Protein AF-A0AAJ1UI44-F1 (afdb_monomer_lite)

Secondary structure (DSSP, 8-state):
-HHHHSSEE--SSSPPPEE--S-------HHHHHHHHH-GGGHHHHTT------PPP--HHHHHHHHHHHHHTSTTTTS---TTHHHHHHHHHHHHHSSPPTTS---

Foldseek 3Di:
DCCQPVQFDDDPPDDDTHRHDDDDDDDDFPVVVVVQCPDPVCVVVVVRDDDDDDADDLDLVVQLVVVLVDCCPDPNVVPDDDPCPSSVVSVVVNVVVPDDDPRDDND

Structure (mmCIF, N/CA/C/O backbone):
data_AF-A0AAJ1UI44-F1
#
_entry.id   AF-A0AAJ1UI44-F1
#
loop_
_atom_site.group_PDB
_atom_site.id
_atom_site.type_symbol
_atom_site.label_atom_id
_atom_site.label_alt_id
_atom_site.label_comp_id
_atom_site.label_asym_id
_atom_site.label_entity_id
_atom_site.label_seq_id
_atom_site.pdbx_PDB_ins_code
_atom_site.Cartn_x
_atom_site.Cartn_y
_atom_site.Cartn_z
_atom_site.occupancy
_atom_site.B_iso_or_equiv
_atom_site.auth_seq_id
_atom_site.auth_comp_id
_atom_site.auth_asym_id
_atom_site.auth_atom_id
_atom_site.pdbx_PDB_model_num
ATOM 1 N N . LEU A 1 1 ? 17.599 -1.723 -17.803 1.00 55.34 1 LEU A N 1
ATOM 2 C CA . LEU A 1 1 ? 17.380 -1.989 -19.243 1.00 55.34 1 LEU A CA 1
ATOM 3 C C . LEU A 1 1 ? 17.598 -3.457 -19.559 1.00 55.34 1 LEU A C 1
ATOM 5 O O . LEU A 1 1 ? 16.705 -4.073 -20.098 1.00 55.34 1 LEU A O 1
ATOM 9 N N . THR A 1 2 ? 18.709 -4.055 -19.143 1.00 57.06 2 THR A N 1
ATOM 10 C CA . THR A 1 2 ? 19.061 -5.460 -19.406 1.00 57.06 2 THR A CA 1
ATOM 11 C C . THR A 1 2 ? 17.931 -6.469 -19.146 1.00 57.06 2 THR A C 1
ATOM 13 O O . THR A 1 2 ? 17.564 -7.213 -20.049 1.00 57.06 2 THR A O 1
ATOM 16 N N . ALA A 1 3 ? 17.288 -6.435 -17.973 1.00 61.09 3 ALA A N 1
ATOM 17 C CA . ALA A 1 3 ? 16.202 -7.374 -17.669 1.00 61.09 3 ALA A CA 1
ATOM 18 C C . ALA A 1 3 ? 14.910 -7.097 -18.468 1.00 61.09 3 ALA A C 1
ATOM 20 O O . ALA A 1 3 ? 14.254 -8.026 -18.917 1.00 61.09 3 ALA A O 1
ATOM 21 N N . THR A 1 4 ? 14.550 -5.827 -18.681 1.00 59.44 4 THR A N 1
ATOM 22 C CA . THR A 1 4 ? 13.291 -5.427 -19.342 1.00 59.44 4 THR A CA 1
ATOM 23 C C . THR A 1 4 ? 13.384 -5.307 -20.865 1.00 59.44 4 THR A C 1
ATOM 25 O O . THR A 1 4 ? 12.357 -5.251 -21.533 1.00 59.44 4 THR A O 1
ATOM 28 N N . GLN A 1 5 ? 14.596 -5.225 -21.415 1.00 60.88 5 GLN A N 1
ATOM 29 C CA . GLN A 1 5 ? 14.862 -4.964 -22.831 1.00 60.88 5 GLN A CA 1
ATOM 30 C C . GLN A 1 5 ? 15.626 -6.110 -23.496 1.00 60.88 5 GLN A C 1
ATOM 32 O O . GLN A 1 5 ? 15.264 -6.513 -24.594 1.00 60.88 5 GLN A O 1
ATOM 37 N N . GLU A 1 6 ? 16.669 -6.633 -22.850 1.00 65.00 6 GLU A N 1
ATOM 38 C CA . GLU A 1 6 ? 17.496 -7.719 -23.401 1.00 65.00 6 GLU A CA 1
ATOM 39 C C . GLU A 1 6 ? 17.032 -9.099 -22.918 1.00 65.00 6 GLU A C 1
ATOM 41 O O . GLU A 1 6 ? 17.591 -10.108 -23.338 1.00 65.00 6 GLU A O 1
ATOM 46 N N . GLY A 1 7 ? 16.040 -9.150 -22.018 1.00 66.06 7 GLY A N 1
ATOM 47 C CA . GLY A 1 7 ? 15.593 -10.388 -21.383 1.00 66.06 7 GLY A CA 1
ATOM 48 C C . GLY A 1 7 ? 16.712 -11.063 -20.598 1.00 66.06 7 GLY A C 1
ATOM 49 O O . GLY A 1 7 ? 16.720 -12.281 -20.485 1.00 66.06 7 GLY A O 1
ATOM 50 N N . ASN A 1 8 ? 17.684 -10.291 -20.101 1.00 73.56 8 ASN A N 1
ATOM 51 C CA . ASN A 1 8 ? 18.854 -10.815 -19.412 1.00 73.56 8 ASN A CA 1
ATOM 52 C C . ASN A 1 8 ? 19.178 -9.991 -18.164 1.00 73.56 8 ASN A C 1
ATOM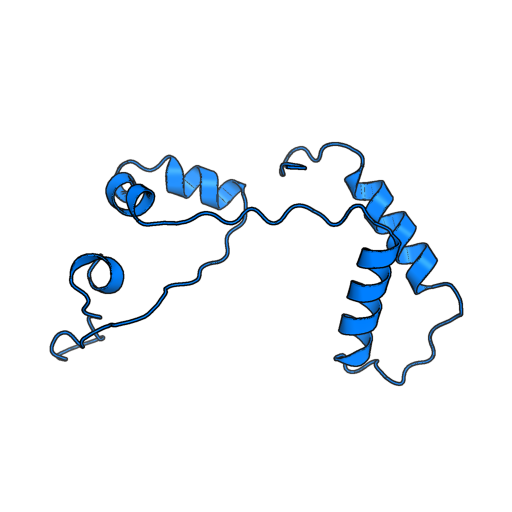 54 O O . ASN A 1 8 ? 19.302 -8.772 -18.214 1.00 73.56 8 ASN A O 1
ATOM 58 N N . PHE A 1 9 ? 19.379 -10.641 -17.030 1.00 75.38 9 PHE A N 1
ATOM 59 C CA . PHE A 1 9 ? 19.895 -10.034 -15.813 1.00 75.38 9 PHE A CA 1
ATOM 60 C C . PHE A 1 9 ? 21.428 -10.125 -15.789 1.00 75.38 9 PHE A C 1
ATOM 62 O O . PHE A 1 9 ? 22.005 -11.197 -15.967 1.00 75.38 9 PHE A O 1
ATOM 69 N N . LYS A 1 10 ? 22.108 -8.994 -15.564 1.00 72.12 10 LYS A N 1
ATOM 70 C CA . LYS A 1 10 ? 23.561 -8.979 -15.339 1.00 72.12 10 LYS A CA 1
ATOM 71 C C . LYS A 1 10 ? 23.817 -9.178 -13.848 1.00 72.12 10 LYS A C 1
ATOM 73 O O . LYS A 1 10 ? 23.443 -8.321 -13.053 1.00 72.12 10 LYS A O 1
ATOM 78 N N . GLY A 1 11 ? 24.427 -10.307 -13.492 1.00 69.88 11 GLY A N 1
ATOM 79 C CA . GLY A 1 11 ? 24.896 -10.555 -12.130 1.00 69.88 11 GLY A CA 1
ATOM 80 C C . GLY A 1 11 ? 26.053 -9.629 -11.741 1.00 69.88 11 GLY A C 1
ATOM 81 O O . GLY A 1 11 ? 26.653 -8.963 -12.587 1.00 69.88 11 GLY A O 1
ATOM 82 N N . THR A 1 12 ? 26.374 -9.591 -10.451 1.00 64.88 12 THR A N 1
ATOM 83 C CA . THR A 1 12 ? 27.582 -8.929 -9.941 1.00 64.88 12 THR A CA 1
ATOM 84 C C . THR A 1 12 ? 28.809 -9.804 -10.193 1.00 64.88 12 THR A C 1
ATOM 86 O O . THR A 1 12 ? 28.777 -10.983 -9.864 1.00 64.88 12 THR A O 1
ATOM 89 N N . GLU A 1 13 ? 29.858 -9.203 -10.766 1.00 58.28 13 GLU A N 1
ATOM 90 C CA . GLU A 1 13 ? 31.194 -9.763 -11.051 1.00 58.28 13 GLU A CA 1
ATOM 91 C C . GLU A 1 13 ? 31.249 -11.099 -11.828 1.00 58.28 13 GLU A C 1
ATOM 93 O O . GLU A 1 13 ? 30.983 -12.177 -11.313 1.00 58.28 13 GLU A O 1
ATOM 98 N N . GLY A 1 14 ? 31.685 -11.035 -13.093 1.00 66.31 14 GLY A N 1
ATOM 99 C CA . GLY A 1 14 ? 32.181 -12.191 -13.860 1.00 66.31 14 GLY A CA 1
ATOM 100 C C . GLY A 1 14 ? 31.139 -13.165 -14.424 1.00 66.31 14 GLY A C 1
ATOM 101 O O . GLY A 1 14 ? 31.478 -13.967 -15.293 1.00 66.31 14 GLY A O 1
ATOM 102 N N . PHE A 1 15 ? 29.877 -13.092 -13.999 1.00 70.38 15 PHE A N 1
ATOM 103 C CA . PHE A 1 15 ? 28.817 -13.944 -14.540 1.00 70.38 15 PHE A CA 1
ATOM 104 C C . PHE A 1 15 ? 28.344 -13.482 -15.925 1.00 70.38 15 PHE A C 1
ATOM 106 O O . PHE A 1 15 ? 28.100 -12.295 -16.161 1.00 70.38 15 PHE A O 1
ATOM 113 N N . SER A 1 16 ? 28.172 -14.439 -16.845 1.00 72.06 16 SER A N 1
ATOM 114 C CA . SER A 1 16 ? 27.479 -14.203 -18.114 1.00 72.06 16 SER A CA 1
ATOM 115 C C . SER A 1 16 ? 26.043 -13.743 -17.861 1.00 72.06 16 SER A C 1
ATOM 117 O O . SER A 1 16 ? 25.452 -14.052 -16.827 1.00 72.06 16 SER A O 1
ATOM 119 N N . ALA A 1 17 ? 25.483 -12.987 -18.806 1.00 77.06 17 ALA A N 1
ATOM 120 C CA . ALA A 1 17 ? 24.122 -12.484 -18.691 1.00 77.06 17 ALA A CA 1
ATOM 121 C C . ALA A 1 17 ? 23.140 -13.660 -18.510 1.00 77.06 17 ALA A C 1
ATOM 123 O O . ALA A 1 17 ? 23.141 -14.602 -19.302 1.00 77.06 17 ALA A O 1
ATOM 124 N N . ILE A 1 18 ? 22.356 -13.624 -17.434 1.00 81.44 18 ILE A N 1
ATOM 125 C CA . ILE A 1 18 ? 21.431 -14.696 -17.056 1.00 81.44 18 ILE A CA 1
ATOM 126 C C . ILE A 1 18 ? 20.089 -14.410 -17.728 1.00 81.44 18 ILE A C 1
ATOM 128 O O . ILE A 1 18 ? 19.576 -13.309 -17.533 1.00 81.44 18 ILE A O 1
ATOM 132 N N . PRO A 1 19 ? 19.479 -15.353 -18.462 1.00 81.62 19 PRO A N 1
ATOM 133 C CA . PRO A 1 19 ? 18.170 -15.130 -19.061 1.00 81.62 19 PRO A CA 1
ATOM 134 C C . PRO A 1 19 ? 17.122 -14.818 -17.986 1.00 81.62 19 PRO A C 1
ATOM 136 O O . PRO A 1 19 ? 16.960 -15.548 -17.008 1.00 81.62 19 PRO A O 1
ATOM 139 N N . PHE A 1 20 ? 16.410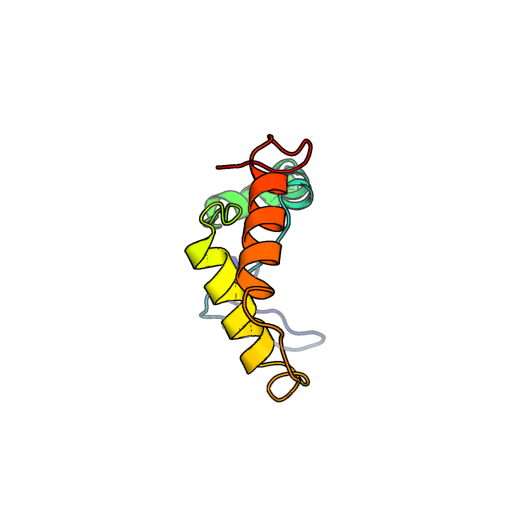 -13.713 -18.174 1.00 82.38 20 PHE A N 1
ATOM 140 C CA . PHE A 1 20 ? 15.324 -13.233 -17.334 1.00 82.38 20 PHE A CA 1
ATOM 141 C C . PHE A 1 20 ? 14.013 -13.320 -18.111 1.00 82.38 20 PHE A C 1
ATOM 143 O O . PHE A 1 20 ? 13.818 -12.626 -19.107 1.00 82.38 20 PHE A O 1
ATOM 150 N N . ASN A 1 21 ? 13.097 -14.146 -17.614 1.00 82.81 21 ASN A N 1
ATOM 151 C CA . ASN A 1 21 ? 11.731 -14.216 -18.108 1.00 82.81 21 ASN A CA 1
ATOM 152 C C . ASN A 1 21 ? 10.778 -14.075 -16.919 1.00 82.81 21 ASN A C 1
ATOM 154 O O . ASN A 1 21 ? 10.540 -15.034 -16.186 1.00 82.81 21 ASN A O 1
ATOM 158 N N . GLY A 1 22 ? 10.287 -12.860 -16.686 1.00 83.62 22 GLY A N 1
ATOM 159 C CA . GLY A 1 22 ? 9.458 -12.553 -15.527 1.00 83.62 22 GLY A CA 1
ATOM 160 C C . GLY A 1 22 ? 8.854 -11.155 -15.581 1.00 83.62 22 GLY A C 1
ATOM 161 O O . GLY A 1 22 ? 9.145 -10.360 -16.473 1.00 83.62 22 GLY A O 1
ATOM 162 N N . CYS A 1 23 ? 8.002 -10.858 -14.604 1.00 84.69 23 CYS A N 1
ATOM 163 C CA . CYS A 1 23 ? 7.451 -9.525 -14.394 1.00 84.69 23 CYS A CA 1
ATOM 164 C C . CYS A 1 23 ? 8.260 -8.807 -13.309 1.00 84.69 23 CYS A C 1
ATOM 166 O O . CYS A 1 23 ? 8.615 -9.411 -12.296 1.00 84.69 23 CYS A O 1
ATOM 168 N N . ILE A 1 24 ? 8.537 -7.519 -13.515 1.00 85.88 24 ILE A N 1
ATOM 169 C CA . ILE A 1 24 ? 9.108 -6.655 -12.481 1.00 85.88 24 ILE A CA 1
ATOM 170 C C . ILE A 1 24 ? 7.959 -5.863 -11.864 1.00 85.88 24 ILE A C 1
ATOM 172 O O . ILE A 1 24 ? 7.342 -5.043 -12.540 1.00 85.88 24 ILE A O 1
A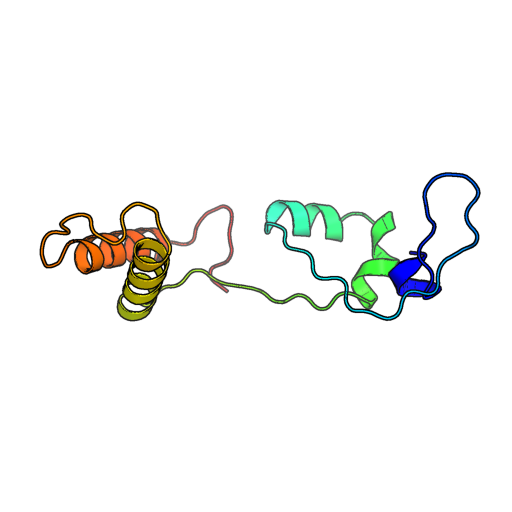TOM 176 N N . LEU A 1 25 ? 7.692 -6.109 -10.583 1.00 90.56 25 LEU A N 1
ATOM 177 C CA . LEU A 1 25 ? 6.745 -5.334 -9.791 1.00 90.56 25 LEU A CA 1
ATOM 178 C C . LEU A 1 25 ? 7.523 -4.331 -8.934 1.00 90.56 25 LEU A C 1
ATOM 180 O O . LEU A 1 25 ? 8.448 -4.715 -8.220 1.00 90.56 25 LEU A O 1
ATOM 184 N N . ALA A 1 26 ? 7.133 -3.063 -8.989 1.00 89.06 26 ALA A N 1
ATOM 185 C CA . ALA A 1 26 ? 7.686 -2.012 -8.147 1.00 89.06 26 ALA A CA 1
ATOM 186 C C . ALA A 1 26 ? 6.552 -1.222 -7.490 1.00 89.06 26 ALA A C 1
ATOM 188 O O . ALA A 1 26 ? 5.474 -1.074 -8.062 1.00 89.06 26 ALA A O 1
ATOM 189 N N . HIS A 1 27 ? 6.816 -0.713 -6.291 1.00 91.31 27 HIS A N 1
ATOM 190 C CA . HIS A 1 27 ? 5.934 0.196 -5.571 1.00 91.31 27 HIS A CA 1
ATOM 191 C C . HIS A 1 27 ? 6.675 1.515 -5.352 1.00 91.31 27 HIS A C 1
ATOM 193 O O . HIS A 1 27 ? 7.846 1.505 -4.975 1.00 91.31 27 HIS A O 1
ATOM 199 N N . SER A 1 28 ? 5.999 2.636 -5.574 1.00 89.06 28 SER A N 1
ATOM 200 C CA . SER A 1 28 ? 6.530 3.979 -5.346 1.00 89.06 28 SER A CA 1
ATOM 201 C C . SER A 1 28 ? 5.390 4.899 -4.921 1.00 89.06 28 SER A C 1
ATOM 203 O O . SER A 1 28 ? 4.221 4.597 -5.167 1.00 89.06 28 SER A O 1
ATOM 205 N N . ASN A 1 29 ? 5.725 5.992 -4.243 1.00 87.69 29 ASN A N 1
ATOM 206 C CA . ASN A 1 29 ? 4.759 7.043 -3.949 1.00 87.69 29 ASN A CA 1
ATOM 207 C C . ASN A 1 29 ? 4.583 7.975 -5.163 1.00 87.69 29 ASN A C 1
ATOM 209 O O . ASN A 1 29 ? 5.351 7.939 -6.125 1.00 87.69 29 ASN A O 1
ATOM 213 N N . GLU A 1 30 ? 3.557 8.824 -5.118 1.00 83.81 30 GLU A N 1
ATOM 214 C CA . GLU A 1 30 ? 3.241 9.708 -6.242 1.00 83.81 30 GLU A CA 1
ATOM 215 C C . GLU A 1 30 ? 4.360 10.730 -6.511 1.00 83.81 30 GLU A C 1
ATOM 217 O O . GLU A 1 30 ? 4.700 10.982 -7.662 1.00 83.81 30 GLU A O 1
ATOM 222 N N . SER A 1 31 ? 4.990 11.297 -5.478 1.00 84.12 31 SER A N 1
ATOM 223 C CA . SER A 1 31 ? 6.032 12.320 -5.650 1.00 84.12 31 SER A CA 1
ATOM 224 C C . SER A 1 31 ? 7.314 11.769 -6.288 1.00 84.12 31 SER A C 1
ATOM 226 O O . SER A 1 31 ? 7.895 12.397 -7.183 1.00 84.12 31 SER A O 1
ATOM 228 N N . GLU A 1 32 ? 7.747 10.580 -5.879 1.00 86.56 32 GLU A N 1
ATOM 229 C CA . GLU A 1 32 ? 8.850 9.845 -6.498 1.00 86.56 32 GLU A CA 1
ATOM 230 C C . GLU A 1 32 ? 8.501 9.432 -7.921 1.00 86.56 32 GLU A C 1
ATOM 232 O O . GLU A 1 32 ? 9.330 9.607 -8.813 1.00 86.56 32 GLU A O 1
ATOM 237 N N . TRP A 1 33 ? 7.277 8.949 -8.159 1.00 87.38 33 TRP A N 1
ATOM 238 C CA . TRP A 1 33 ? 6.816 8.606 -9.500 1.00 87.38 33 TRP A CA 1
ATOM 239 C C . TRP A 1 33 ? 6.861 9.816 -10.442 1.00 87.38 33 TRP A C 1
ATOM 241 O O . TRP A 1 33 ? 7.397 9.718 -11.548 1.00 87.38 33 TRP A O 1
ATOM 251 N N . GLN A 1 34 ? 6.378 10.980 -10.001 1.00 86.31 34 GLN A N 1
ATOM 252 C CA . GLN A 1 34 ? 6.445 12.217 -10.784 1.00 86.31 34 GLN A CA 1
ATOM 253 C C . GLN A 1 34 ? 7.894 12.618 -11.074 1.00 86.31 34 GLN A C 1
ATOM 255 O O . GLN A 1 34 ? 8.238 12.952 -12.209 1.00 86.31 34 GLN A O 1
ATOM 260 N N . THR A 1 35 ? 8.776 12.521 -10.078 1.00 88.25 35 THR A N 1
ATOM 261 C CA . THR A 1 35 ? 10.211 12.796 -10.253 1.00 88.25 35 THR A CA 1
ATOM 262 C C . THR A 1 35 ? 10.851 11.822 -11.249 1.00 88.25 35 THR A C 1
ATOM 264 O O . THR A 1 35 ? 11.602 12.238 -12.133 1.00 88.25 35 THR A O 1
ATOM 267 N N . PHE A 1 36 ? 10.520 10.533 -11.152 1.00 87.88 36 PHE A N 1
ATOM 268 C CA . PHE A 1 36 ? 11.005 9.478 -12.038 1.00 87.88 36 PHE A CA 1
ATOM 269 C C . PHE A 1 36 ? 10.545 9.693 -13.482 1.00 87.88 36 PHE A C 1
ATOM 271 O O . PHE A 1 36 ? 11.363 9.591 -14.400 1.00 87.88 36 PHE A O 1
ATOM 278 N N . ARG A 1 37 ? 9.263 10.026 -13.673 1.00 85.88 37 ARG A N 1
ATOM 279 C CA . ARG A 1 37 ? 8.644 10.286 -14.979 1.00 85.88 37 ARG A CA 1
ATOM 280 C C . ARG A 1 37 ? 9.200 11.539 -15.650 1.00 85.88 37 ARG A C 1
ATOM 282 O O . ARG A 1 37 ? 9.384 11.543 -16.862 1.00 85.88 37 ARG A O 1
ATOM 289 N N . ASN A 1 38 ? 9.477 12.590 -14.880 1.00 86.50 38 ASN A N 1
ATOM 290 C CA . ASN A 1 38 ? 9.984 13.859 -15.411 1.00 86.50 38 ASN A CA 1
ATOM 291 C C . ASN A 1 38 ? 11.461 13.794 -15.840 1.00 86.50 38 ASN A C 1
ATOM 293 O O . ASN A 1 38 ? 11.959 14.708 -16.500 1.00 86.50 38 ASN A O 1
ATOM 297 N N . ASN A 1 39 ? 12.175 12.721 -15.495 1.00 89.00 39 ASN A N 1
ATOM 298 C CA . ASN A 1 39 ? 13.551 12.518 -15.921 1.00 89.00 39 ASN A CA 1
ATOM 299 C C . ASN A 1 39 ? 13.614 11.950 -17.351 1.00 89.00 39 ASN A C 1
ATOM 301 O O . ASN A 1 39 ? 13.274 10.793 -17.589 1.00 89.00 39 ASN A O 1
ATOM 305 N N . LYS A 1 40 ? 14.142 12.739 -18.297 1.00 82.88 40 LYS A N 1
ATOM 306 C CA . LYS A 1 40 ? 14.301 12.351 -19.713 1.00 82.88 40 LYS A CA 1
ATOM 307 C C . LYS A 1 40 ? 15.138 11.086 -19.925 1.00 82.88 40 LYS A C 1
ATOM 309 O O . LYS A 1 40 ? 14.930 10.374 -20.899 1.00 82.88 40 LYS A O 1
ATOM 314 N N . HIS A 1 41 ? 16.058 10.758 -19.017 1.00 81.19 41 HIS A N 1
ATOM 315 C CA . HIS A 1 41 ? 16.825 9.511 -19.109 1.00 81.19 41 HIS A CA 1
ATOM 316 C C . HIS A 1 41 ? 15.957 8.257 -18.920 1.00 81.19 41 HIS A C 1
ATOM 318 O O . HIS A 1 41 ? 16.347 7.175 -19.358 1.00 81.19 41 HIS A O 1
ATOM 324 N N . ASN A 1 42 ? 14.779 8.398 -18.304 1.00 81.31 42 ASN A N 1
ATOM 325 C CA . ASN A 1 42 ? 13.862 7.298 -18.021 1.00 81.31 42 ASN A CA 1
ATOM 326 C C . ASN A 1 42 ? 12.767 7.129 -19.081 1.00 81.31 42 ASN A C 1
ATOM 328 O O . ASN A 1 42 ? 11.966 6.204 -18.973 1.00 81.31 42 ASN A O 1
ATOM 332 N N . GLU A 1 43 ? 12.731 7.974 -20.113 1.00 79.25 43 GLU A N 1
ATOM 333 C CA . GLU A 1 43 ? 11.669 7.987 -21.128 1.00 79.25 43 GLU A CA 1
ATOM 334 C C . GLU A 1 43 ? 11.475 6.609 -21.785 1.00 79.25 43 GLU A C 1
ATOM 336 O O . GLU A 1 43 ? 10.361 6.101 -21.855 1.00 79.25 43 GLU A O 1
ATOM 341 N N . ALA A 1 44 ? 12.571 5.916 -22.110 1.00 79.75 44 ALA A N 1
ATOM 342 C CA . ALA A 1 44 ? 12.537 4.570 -22.688 1.00 79.75 44 ALA A CA 1
ATOM 343 C C . ALA A 1 44 ? 11.950 3.480 -21.760 1.00 79.75 44 ALA A C 1
ATOM 345 O O . ALA A 1 44 ? 11.630 2.379 -22.224 1.00 79.75 44 ALA A O 1
ATOM 346 N N . PHE A 1 45 ? 11.850 3.735 -20.452 1.00 78.94 45 PHE A N 1
ATOM 347 C CA . PHE A 1 45 ? 11.179 2.838 -19.509 1.00 78.94 45 PHE A CA 1
ATOM 348 C C . PHE A 1 45 ? 9.675 3.090 -19.450 1.00 78.94 45 PHE A C 1
ATOM 350 O O . PHE A 1 45 ? 8.931 2.137 -19.232 1.00 78.94 45 PHE A O 1
ATOM 357 N N . LEU A 1 46 ? 9.226 4.331 -19.657 1.00 82.38 46 LEU A N 1
ATOM 358 C CA . LEU A 1 46 ? 7.816 4.703 -19.514 1.00 82.38 46 LEU A CA 1
ATOM 359 C C . LEU A 1 46 ? 6.920 3.944 -20.499 1.00 82.38 46 LEU A C 1
ATOM 361 O O . LEU A 1 46 ? 5.861 3.474 -20.097 1.00 82.38 46 LEU A O 1
ATOM 365 N N . ASP A 1 47 ? 7.390 3.704 -21.725 1.00 80.88 47 ASP A N 1
ATOM 366 C CA . ASP A 1 47 ? 6.664 2.920 -22.739 1.00 80.88 47 ASP A CA 1
ATOM 367 C C . ASP A 1 47 ? 6.486 1.434 -22.374 1.00 80.88 47 ASP A C 1
ATOM 369 O O . ASP A 1 47 ? 5.746 0.705 -23.033 1.00 80.88 47 ASP A O 1
ATOM 373 N N . ARG A 1 48 ? 7.192 0.952 -21.346 1.00 82.50 48 ARG A N 1
ATOM 374 C CA . ARG A 1 48 ? 7.240 -0.464 -20.945 1.00 82.50 48 ARG A CA 1
ATOM 375 C C . ARG A 1 48 ? 6.731 -0.705 -19.526 1.00 82.50 48 ARG A C 1
ATOM 377 O O . ARG A 1 48 ? 6.850 -1.820 -19.021 1.00 82.50 48 ARG A O 1
ATOM 384 N N . ILE A 1 49 ? 6.195 0.322 -18.871 1.00 87.12 49 ILE A N 1
ATOM 385 C CA . ILE A 1 49 ? 5.642 0.235 -17.520 1.00 87.12 49 ILE A CA 1
ATOM 386 C C . ILE A 1 49 ? 4.124 0.356 -17.610 1.00 87.12 49 ILE A C 1
ATOM 388 O O . ILE A 1 49 ? 3.595 1.282 -18.216 1.00 87.12 49 ILE A O 1
ATOM 392 N N . TYR A 1 50 ? 3.423 -0.563 -16.950 1.00 88.00 50 TYR A N 1
ATOM 393 C CA . TYR A 1 50 ? 1.997 -0.417 -16.692 1.00 88.00 50 TYR A CA 1
ATOM 394 C C . TYR A 1 50 ? 1.796 0.121 -15.277 1.00 88.00 50 TYR A C 1
ATOM 396 O O . TYR A 1 50 ? 2.220 -0.503 -14.304 1.00 88.00 50 TYR A O 1
ATOM 404 N N . ILE A 1 51 ? 1.172 1.292 -15.165 1.00 88.12 51 ILE A N 1
ATOM 405 C CA . ILE A 1 51 ? 0.946 1.951 -13.879 1.00 88.12 51 ILE A CA 1
ATOM 406 C C . ILE A 1 51 ? -0.408 1.507 -13.343 1.00 88.12 51 ILE A C 1
ATOM 408 O O . ILE A 1 51 ? -1.439 1.721 -13.980 1.00 88.12 51 ILE A O 1
ATOM 412 N N . VAL A 1 52 ? -0.404 0.935 -12.143 1.00 90.25 52 VAL A N 1
ATOM 413 C CA . VAL A 1 52 ? -1.622 0.658 -11.383 1.00 90.25 52 VAL A CA 1
ATOM 414 C C . VAL A 1 52 ? -1.709 1.684 -10.266 1.00 90.25 52 VAL A C 1
ATOM 416 O O . VAL A 1 52 ? -0.915 1.652 -9.328 1.00 90.25 52 VAL A O 1
ATOM 419 N N . LYS A 1 53 ? -2.670 2.602 -10.370 1.00 87.56 53 LYS A N 1
ATOM 420 C CA . LYS A 1 53 ? -2.977 3.526 -9.280 1.00 87.56 53 LYS A CA 1
ATOM 421 C C . LYS A 1 53 ? -3.780 2.806 -8.205 1.00 87.56 53 LYS A C 1
ATOM 423 O O . LYS A 1 53 ? -4.757 2.126 -8.515 1.00 87.56 53 LYS A O 1
ATOM 428 N N . VAL A 1 54 ? -3.381 2.982 -6.951 1.00 88.44 54 VAL A N 1
ATOM 429 C CA . VAL A 1 54 ? -4.084 2.434 -5.788 1.00 88.44 54 VAL A CA 1
ATOM 430 C C . VAL A 1 54 ? -4.554 3.611 -4.932 1.00 88.44 54 VAL A C 1
ATOM 432 O O . VAL A 1 54 ? -3.753 4.148 -4.166 1.00 88.44 54 VAL A O 1
ATOM 435 N N . PRO A 1 55 ? -5.811 4.065 -5.088 1.00 87.44 55 PRO A N 1
ATOM 436 C CA . PRO A 1 55 ? -6.326 5.188 -4.321 1.00 87.44 55 PRO A CA 1
ATOM 437 C C . PRO A 1 55 ? -6.563 4.794 -2.862 1.00 87.44 55 PRO A C 1
ATOM 439 O O . PRO A 1 55 ? -6.642 3.616 -2.501 1.00 87.44 55 PRO A O 1
ATOM 442 N N . TYR A 1 56 ? -6.724 5.806 -2.017 1.00 88.50 56 TYR A N 1
ATOM 443 C CA . TYR A 1 56 ? -7.122 5.601 -0.635 1.00 88.50 56 TYR A CA 1
ATOM 444 C C . TYR A 1 56 ? -8.485 4.902 -0.529 1.00 88.50 56 TYR A C 1
ATOM 446 O O . TYR A 1 56 ? -9.432 5.232 -1.240 1.00 88.50 56 TYR A O 1
ATOM 454 N N . CYS A 1 57 ? -8.608 3.975 0.425 1.00 91.31 57 CYS A N 1
ATOM 455 C CA . CYS A 1 57 ? -9.900 3.398 0.775 1.00 91.31 57 CYS A CA 1
ATOM 456 C C . CYS A 1 57 ? -10.782 4.471 1.432 1.00 91.31 57 CYS A C 1
ATOM 458 O O . CYS A 1 57 ? -10.409 5.037 2.467 1.00 91.31 57 CYS A O 1
ATOM 460 N N . LEU A 1 58 ? -11.938 4.744 0.819 1.00 92.81 58 LEU A N 1
ATOM 461 C CA . LEU A 1 58 ? -12.943 5.698 1.308 1.00 92.81 58 LEU A CA 1
ATOM 462 C C . LEU A 1 58 ? -14.196 5.012 1.867 1.00 92.81 58 LEU A C 1
ATOM 464 O O . LEU A 1 58 ? -15.103 5.676 2.363 1.00 92.81 58 LEU A O 1
ATOM 468 N N . GLN A 1 59 ? -14.272 3.685 1.790 1.00 94.69 59 GLN A N 1
ATOM 469 C CA . GLN A 1 59 ? -15.410 2.930 2.290 1.00 94.69 59 GLN A CA 1
ATOM 470 C C . GLN A 1 59 ? -15.093 2.388 3.683 1.00 94.69 59 GLN A C 1
ATOM 472 O O . GLN A 1 59 ? -14.223 1.536 3.845 1.00 94.69 59 GLN A O 1
ATOM 477 N N . VAL A 1 60 ? -15.843 2.847 4.689 1.00 95.88 60 VAL A N 1
ATOM 478 C CA . VAL A 1 60 ? -15.639 2.456 6.096 1.00 95.88 60 VAL A CA 1
ATOM 479 C C . VAL A 1 60 ? -15.649 0.936 6.264 1.00 95.88 60 VAL A C 1
ATOM 481 O O . VAL A 1 60 ? -14.763 0.396 6.913 1.00 95.88 60 VAL A O 1
ATOM 484 N N . SER A 1 61 ? -16.590 0.230 5.626 1.00 96.69 61 SER A N 1
ATOM 485 C CA . SER A 1 61 ? -16.671 -1.234 5.729 1.00 96.69 61 SER A CA 1
ATOM 486 C C . SER A 1 61 ? -15.442 -1.955 5.168 1.00 96.69 61 SER A C 1
ATOM 488 O O . SER A 1 61 ? -15.089 -3.020 5.663 1.00 96.69 61 SER A O 1
ATOM 490 N N . GLU A 1 62 ? -14.781 -1.397 4.152 1.00 96.62 62 GLU A N 1
ATOM 491 C CA . GLU A 1 62 ? -13.551 -1.977 3.602 1.00 96.62 62 GLU A CA 1
ATOM 492 C C . GLU A 1 62 ? -12.334 -1.633 4.473 1.00 96.62 62 GLU A C 1
ATOM 494 O O . GLU A 1 62 ? -11.479 -2.487 4.689 1.00 96.62 62 GLU A O 1
ATOM 499 N N . GLU A 1 63 ? -12.273 -0.428 5.050 1.00 97.06 63 GLU A N 1
ATOM 500 C CA . GLU A 1 63 ? -11.218 -0.056 6.005 1.00 97.06 63 GLU A CA 1
ATOM 501 C C . GLU A 1 63 ? -11.274 -0.924 7.280 1.00 97.06 63 GLU A C 1
ATOM 503 O O . GLU A 1 63 ? -10.232 -1.372 7.760 1.00 97.06 63 GLU A O 1
ATOM 508 N N . VAL A 1 64 ? -12.474 -1.262 7.775 1.00 97.56 64 VAL A N 1
ATOM 509 C CA . VAL A 1 64 ? -12.644 -2.229 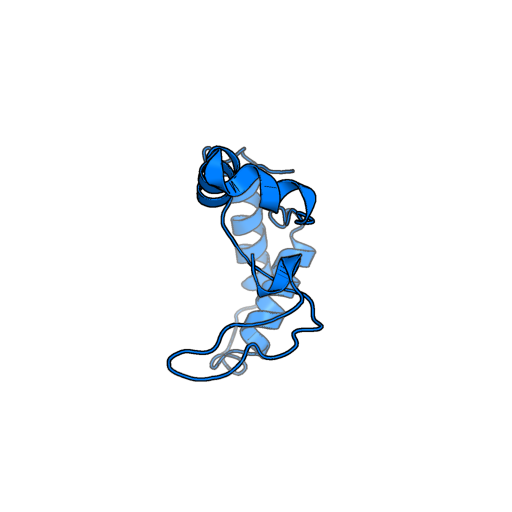8.879 1.00 97.56 64 VAL A CA 1
ATOM 510 C C . VAL A 1 64 ? -12.035 -3.585 8.515 1.00 97.56 64 VAL A C 1
ATOM 512 O O . VAL A 1 64 ? -11.237 -4.115 9.288 1.00 97.56 64 VAL A O 1
ATOM 515 N N . ARG A 1 65 ? -12.313 -4.116 7.315 1.00 97.25 65 ARG A N 1
ATOM 516 C CA . ARG A 1 65 ? -11.732 -5.391 6.849 1.00 97.25 65 ARG A CA 1
ATOM 517 C C . ARG A 1 65 ? -10.208 -5.348 6.756 1.00 97.25 65 ARG A C 1
ATOM 519 O O . ARG A 1 65 ? -9.547 -6.354 7.017 1.00 97.25 65 ARG A O 1
ATOM 526 N N . ILE A 1 66 ? -9.633 -4.201 6.387 1.00 96.38 66 ILE A N 1
ATOM 527 C CA . ILE A 1 66 ? -8.177 -4.009 6.389 1.00 96.38 66 ILE A CA 1
ATOM 528 C C . ILE A 1 66 ? -7.643 -4.155 7.817 1.00 96.38 66 ILE A C 1
ATOM 530 O O . ILE A 1 66 ? -6.686 -4.901 8.031 1.00 96.38 66 ILE A O 1
ATOM 534 N N . TYR A 1 67 ? -8.268 -3.506 8.800 1.00 95.75 67 TYR A N 1
ATOM 535 C CA . TYR A 1 67 ? -7.843 -3.613 10.198 1.00 95.75 67 TYR A CA 1
ATOM 536 C C . TYR A 1 67 ? -8.026 -5.014 10.772 1.00 95.75 67 TYR A C 1
ATOM 538 O O . TYR A 1 67 ? -7.114 -5.509 11.430 1.00 95.75 67 TYR A O 1
ATOM 546 N N . GLU A 1 68 ? -9.138 -5.686 10.477 1.00 95.19 68 GLU A N 1
ATOM 547 C CA . GLU A 1 68 ? -9.360 -7.082 10.870 1.00 95.19 68 GLU A CA 1
ATOM 548 C C . GLU A 1 68 ? -8.261 -7.995 10.322 1.00 95.19 68 GLU A C 1
ATOM 550 O O . GLU A 1 68 ? -7.655 -8.764 11.072 1.00 95.19 68 GLU A O 1
ATOM 555 N N . LYS A 1 69 ? -7.940 -7.864 9.028 1.00 96.44 69 LYS A N 1
ATOM 556 C CA . LYS A 1 69 ? -6.858 -8.620 8.388 1.00 96.44 69 LYS A CA 1
ATOM 557 C C . LYS A 1 69 ? -5.513 -8.347 9.062 1.00 96.44 69 LYS A C 1
ATOM 559 O O . LYS A 1 69 ? -4.772 -9.287 9.345 1.00 96.44 69 LYS A O 1
ATOM 564 N N . LEU A 1 70 ? -5.183 -7.080 9.315 1.00 95.50 70 LEU A N 1
ATOM 565 C CA . LEU A 1 70 ? -3.919 -6.706 9.951 1.00 95.50 70 LEU A CA 1
ATOM 566 C C . LEU A 1 70 ? -3.821 -7.253 11.376 1.00 95.50 70 LEU A C 1
ATOM 568 O O . LEU A 1 70 ? -2.796 -7.831 11.727 1.00 95.50 70 LEU A O 1
ATOM 572 N N . LEU A 1 71 ? -4.882 -7.127 12.174 1.00 94.62 71 LEU A N 1
ATOM 573 C CA . LEU A 1 71 ? -4.912 -7.638 13.543 1.00 94.62 71 LEU A CA 1
ATOM 574 C C . LEU A 1 71 ? -4.788 -9.157 13.581 1.00 94.62 71 LEU A C 1
ATOM 576 O O . LEU A 1 71 ? -3.975 -9.669 14.352 1.00 94.62 71 LEU A O 1
ATOM 580 N N . HIS A 1 72 ? -5.510 -9.865 12.712 1.00 94.62 72 HIS A N 1
ATOM 581 C CA . HIS A 1 72 ? -5.458 -11.322 12.623 1.00 94.62 72 HIS A CA 1
ATOM 582 C C . HIS A 1 72 ? -4.046 -11.848 12.316 1.00 94.62 72 HIS A C 1
ATOM 584 O O . HIS A 1 72 ? -3.624 -12.851 12.886 1.00 94.62 72 HIS A O 1
ATOM 590 N N . HIS A 1 73 ? -3.295 -11.151 11.459 1.00 95.25 73 HIS A N 1
ATOM 591 C CA . HIS A 1 73 ? -1.916 -11.509 11.108 1.00 95.25 73 HIS A CA 1
ATOM 592 C C . HIS A 1 73 ? -0.848 -10.868 12.013 1.00 95.25 73 HIS A C 1
ATOM 594 O O . HIS A 1 73 ? 0.346 -11.057 11.777 1.00 95.25 73 HIS A O 1
ATOM 600 N N . SER A 1 74 ? -1.248 -10.113 13.038 1.00 95.00 74 SER A N 1
ATOM 601 C CA . SER A 1 74 ? -0.325 -9.453 13.963 1.00 95.00 74 SER A CA 1
ATOM 602 C C . SER A 1 74 ? -0.025 -10.303 15.201 1.00 95.00 74 SER A C 1
ATOM 604 O O . SER A 1 74 ? -0.741 -11.249 15.539 1.00 95.00 74 SER A O 1
ATOM 606 N N . SER A 1 75 ? 1.000 -9.896 15.951 1.00 94.50 75 SER A N 1
ATOM 607 C CA . SER A 1 75 ? 1.282 -10.420 17.294 1.00 94.50 75 SER A CA 1
ATOM 608 C C . SER A 1 75 ? 0.178 -10.120 18.320 1.00 94.50 75 SER A C 1
ATOM 610 O O . SER A 1 75 ? 0.187 -10.700 19.402 1.00 94.50 75 SER A O 1
ATOM 612 N N . LEU A 1 76 ? -0.769 -9.234 17.994 1.00 92.69 76 LEU A N 1
ATOM 613 C CA . LEU A 1 76 ? -1.892 -8.831 18.843 1.00 92.69 76 LEU A CA 1
ATOM 614 C C . LEU A 1 76 ? -3.203 -9.546 18.480 1.00 92.69 76 LEU A C 1
ATOM 616 O O . LEU A 1 76 ? -4.260 -9.150 18.960 1.00 92.69 76 LEU A O 1
ATOM 620 N N . SER A 1 77 ? -3.159 -10.601 17.665 1.00 93.06 77 SER A N 1
ATOM 621 C CA . SER A 1 77 ? -4.353 -11.328 17.203 1.00 93.06 77 SER A CA 1
ATOM 622 C C . SER A 1 77 ? -5.245 -11.876 18.327 1.00 93.06 77 SER A C 1
ATOM 624 O O . SER A 1 77 ? -6.448 -12.027 18.131 1.00 93.06 77 SER A O 1
ATOM 626 N N . THR A 1 78 ? -4.684 -12.140 19.512 1.00 93.38 78 THR A N 1
ATOM 627 C CA . THR A 1 78 ? -5.418 -12.612 20.700 1.00 93.38 78 THR A CA 1
ATOM 628 C C . THR A 1 78 ? -5.662 -11.521 21.744 1.00 93.38 78 THR A C 1
ATOM 630 O O . THR A 1 78 ? -6.187 -11.809 22.820 1.00 93.38 78 THR A O 1
ATOM 633 N N . ALA A 1 79 ? -5.228 -10.285 21.487 1.00 94.19 79 ALA A N 1
ATOM 634 C CA . ALA A 1 79 ? -5.400 -9.190 22.428 1.00 94.19 79 ALA A CA 1
ATOM 635 C C . ALA A 1 79 ? -6.882 -8.778 22.501 1.00 94.19 79 ALA A C 1
ATOM 637 O O . ALA A 1 79 ? -7.569 -8.765 21.476 1.00 94.19 79 ALA A O 1
ATOM 638 N N . PRO A 1 80 ? -7.398 -8.423 23.691 1.00 92.69 80 PRO A N 1
ATOM 639 C CA . PRO A 1 80 ? -8.766 -7.947 23.812 1.00 92.69 80 PRO A CA 1
ATOM 640 C C . PRO A 1 80 ? -8.933 -6.633 23.040 1.00 92.69 80 PRO A C 1
ATOM 642 O O . PRO A 1 80 ? -8.210 -5.665 23.272 1.00 92.69 80 PRO A O 1
ATOM 645 N N . CYS A 1 81 ? -9.912 -6.599 22.139 1.00 92.56 81 CYS A N 1
ATOM 646 C CA . CYS A 1 81 ? -10.322 -5.405 21.409 1.00 92.56 81 CYS A CA 1
ATOM 647 C C . CYS A 1 81 ? -11.737 -5.029 21.856 1.00 92.56 81 CYS A C 1
ATOM 649 O O . CYS A 1 81 ? -12.623 -5.887 21.892 1.00 92.56 81 CYS A O 1
ATOM 651 N N . ALA A 1 82 ? -11.948 -3.770 22.244 1.00 95.50 82 ALA A N 1
ATOM 652 C CA . ALA A 1 82 ? -13.265 -3.331 22.678 1.00 95.50 82 ALA A CA 1
ATOM 653 C C . ALA A 1 82 ? -14.244 -3.308 21.484 1.00 95.50 82 ALA A C 1
ATOM 655 O O . ALA A 1 82 ? -13.847 -2.970 20.362 1.00 95.50 82 ALA A O 1
ATOM 656 N N . PRO A 1 83 ? -15.531 -3.640 21.698 1.00 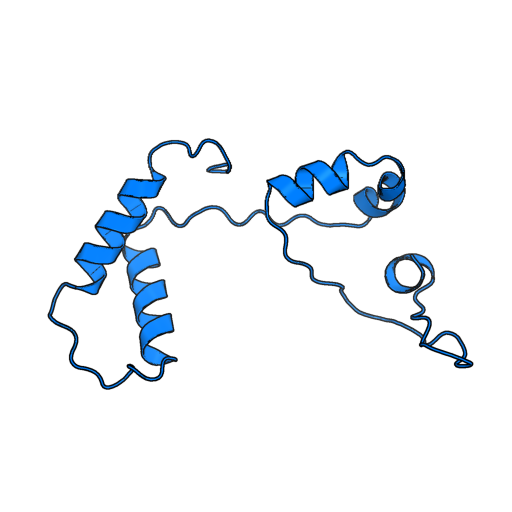94.19 83 PRO A N 1
ATOM 657 C CA . PRO A 1 83 ? -16.531 -3.566 20.640 1.00 94.19 83 PRO A CA 1
ATOM 658 C C . PRO A 1 83 ? -16.575 -2.168 20.011 1.00 94.19 83 PRO A C 1
ATOM 660 O O . PRO A 1 83 ? -16.534 -1.162 20.718 1.00 94.19 83 PRO A O 1
ATOM 663 N N . GLY A 1 84 ? -16.643 -2.102 18.681 1.00 93.81 84 GLY A N 1
ATOM 664 C CA . GLY A 1 84 ? -16.708 -0.843 17.933 1.00 93.81 84 GLY A CA 1
ATOM 665 C C . GLY A 1 84 ? -15.384 -0.079 17.804 1.00 93.81 84 GLY A C 1
ATOM 666 O O . GLY A 1 84 ? -15.363 0.968 17.159 1.00 93.81 84 GLY A O 1
ATOM 667 N N . THR A 1 85 ? -14.265 -0.573 18.358 1.00 95.50 85 THR A N 1
ATOM 668 C CA . THR A 1 85 ? -12.951 0.081 18.182 1.00 95.50 85 THR A CA 1
ATOM 669 C C . THR A 1 85 ? -12.561 0.180 16.707 1.00 95.50 85 THR A C 1
ATOM 671 O O . THR A 1 85 ? -12.183 1.259 16.252 1.00 95.50 85 THR A O 1
ATOM 674 N N . LEU A 1 86 ? -12.692 -0.910 15.944 1.00 95.94 86 LEU A N 1
ATOM 675 C CA . LEU A 1 86 ? -12.323 -0.915 14.524 1.00 95.94 86 LEU A CA 1
ATOM 676 C C . LEU A 1 86 ? -13.241 -0.022 13.693 1.00 95.94 86 LEU A C 1
ATOM 678 O O . LEU A 1 86 ? -12.748 0.707 12.838 1.00 95.94 86 LEU A O 1
ATOM 682 N N . ASP A 1 87 ? -14.542 -0.014 13.990 1.00 96.81 87 ASP A N 1
ATOM 683 C CA . ASP A 1 87 ? -15.513 0.856 13.321 1.00 96.81 87 ASP A CA 1
ATOM 684 C C . ASP A 1 87 ? -15.197 2.335 13.556 1.00 96.81 87 ASP A C 1
ATOM 686 O O . ASP A 1 87 ? -15.179 3.128 12.614 1.00 96.81 87 ASP A O 1
ATOM 690 N N . MET A 1 88 ? -14.903 2.709 14.804 1.00 97.06 88 MET A N 1
ATOM 691 C CA . MET A 1 88 ? -14.554 4.083 15.164 1.00 97.06 88 MET A CA 1
ATOM 692 C C . MET A 1 88 ? -13.257 4.526 14.479 1.00 97.06 88 MET A C 1
ATOM 694 O O . MET A 1 88 ? -13.202 5.614 13.901 1.00 97.06 88 MET A O 1
ATOM 698 N N . MET A 1 89 ? -12.225 3.677 14.504 1.00 96.62 89 MET A N 1
ATOM 699 C CA . MET A 1 89 ? -10.959 3.948 13.821 1.00 96.62 89 MET A CA 1
ATOM 700 C C . MET A 1 89 ? -11.150 4.064 12.309 1.00 96.62 89 MET A C 1
ATOM 702 O O . MET A 1 89 ? -10.609 4.981 11.698 1.00 96.62 89 MET A O 1
ATOM 706 N N . ALA A 1 90 ? -11.936 3.173 11.704 1.00 97.12 90 ALA A N 1
ATOM 707 C CA . ALA A 1 90 ? -12.183 3.172 10.268 1.00 97.12 90 ALA A CA 1
ATOM 708 C C . ALA A 1 90 ? -12.928 4.434 9.824 1.00 97.12 90 ALA A C 1
ATOM 710 O O . ALA A 1 90 ? -12.533 5.066 8.845 1.00 97.12 90 ALA A O 1
ATOM 711 N N . GLN A 1 91 ? -13.957 4.849 10.569 1.00 96.50 91 GLN A N 1
ATOM 712 C CA . GLN A 1 91 ? -14.670 6.103 10.312 1.00 96.50 91 GLN A CA 1
ATOM 713 C C . GLN A 1 91 ? -13.728 7.303 10.399 1.00 96.50 91 GLN A C 1
ATOM 715 O O . GLN A 1 91 ? -13.699 8.121 9.482 1.00 96.50 91 GLN A O 1
ATOM 720 N N . PHE A 1 92 ? -12.923 7.387 11.461 1.00 95.81 92 PHE A N 1
ATOM 721 C CA . PHE A 1 92 ? -11.950 8.464 11.616 1.00 95.81 92 PHE A CA 1
ATOM 722 C C . PHE A 1 92 ? -10.950 8.497 10.452 1.00 95.81 92 PHE A C 1
ATOM 724 O O . PHE A 1 92 ? -10.796 9.531 9.804 1.00 95.81 92 PHE A O 1
ATOM 731 N N . SER A 1 93 ? -10.329 7.362 10.124 1.00 94.62 93 SER A N 1
ATOM 732 C CA . SER A 1 93 ? -9.363 7.251 9.026 1.00 94.62 93 SER A CA 1
ATOM 733 C C . SER A 1 93 ? -9.961 7.650 7.678 1.00 94.62 93 SER A C 1
ATOM 735 O O . SER A 1 93 ? -9.347 8.425 6.945 1.00 94.62 93 SER A O 1
ATOM 737 N N . VAL A 1 94 ? -11.171 7.191 7.351 1.00 94.56 94 VAL A N 1
ATOM 738 C CA . VAL A 1 94 ? -11.857 7.581 6.110 1.00 94.56 94 VAL A CA 1
ATOM 739 C C . VAL A 1 94 ? -12.135 9.084 6.081 1.00 94.56 94 VAL A C 1
ATOM 741 O O . VAL A 1 94 ? -11.839 9.730 5.077 1.00 94.56 94 VAL A O 1
ATOM 744 N N . LEU A 1 95 ? -12.625 9.670 7.180 1.00 93.94 95 LEU A N 1
ATOM 745 C CA . LEU A 1 95 ? -12.899 11.110 7.265 1.00 93.94 95 LEU A CA 1
ATOM 746 C C . LEU A 1 95 ? -11.647 11.956 6.992 1.00 93.94 95 LEU A C 1
ATOM 748 O O . LEU A 1 95 ? -11.747 12.977 6.312 1.00 93.94 95 LEU A O 1
ATOM 752 N N . THR A 1 96 ? -10.465 11.517 7.446 1.00 91.06 96 THR A N 1
ATOM 753 C CA . THR A 1 96 ? -9.200 12.227 7.162 1.00 91.06 96 THR A CA 1
ATOM 754 C C . THR A 1 96 ? -8.820 12.256 5.679 1.00 91.06 96 THR A C 1
ATOM 756 O O . THR A 1 96 ? -8.025 13.102 5.280 1.00 91.06 96 THR A O 1
ATOM 759 N N . ARG A 1 97 ? -9.399 11.370 4.860 1.00 88.44 97 ARG A N 1
ATOM 760 C CA . ARG A 1 97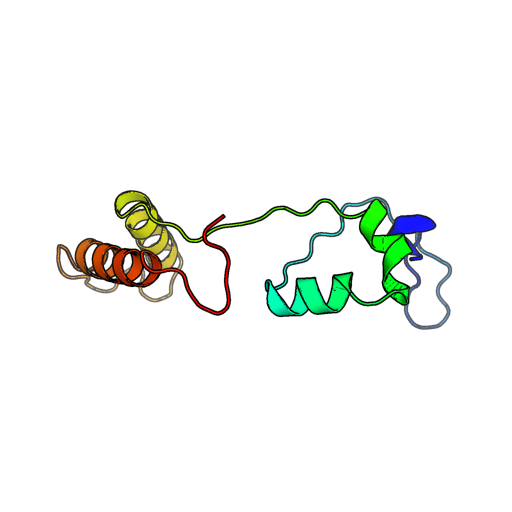 ? -9.097 11.208 3.427 1.00 88.44 97 ARG A CA 1
ATOM 761 C C . ARG A 1 97 ? -10.173 11.804 2.512 1.00 88.44 97 ARG A C 1
ATOM 763 O O . ARG A 1 97 ? -9.998 11.803 1.300 1.00 88.44 97 ARG A O 1
ATOM 770 N N . LEU A 1 98 ? -11.285 12.301 3.071 1.00 84.44 98 LEU A N 1
ATOM 771 C CA . LEU A 1 98 ? -12.365 12.918 2.287 1.00 84.44 98 LEU A CA 1
ATOM 772 C C . LEU A 1 98 ? -11.991 14.295 1.735 1.00 84.44 98 LEU A C 1
ATOM 774 O O . LEU A 1 98 ? -12.530 14.718 0.715 1.00 84.44 98 LEU A O 1
ATOM 778 N N . LYS A 1 99 ? -11.095 15.009 2.418 1.00 82.06 99 LYS A N 1
ATOM 779 C CA . LYS A 1 99 ? -10.524 16.249 1.898 1.00 82.06 99 LYS A CA 1
ATOM 780 C C . LYS A 1 99 ? -9.330 15.900 1.019 1.00 82.06 99 LYS A C 1
ATOM 782 O O . LYS A 1 99 ? -8.500 15.097 1.433 1.00 82.06 99 LYS A O 1
ATOM 787 N N . GLU A 1 100 ? -9.236 16.538 -0.147 1.00 71.69 100 GLU A N 1
ATOM 788 C CA . GLU A 1 100 ? -8.086 16.390 -1.042 1.00 71.69 100 GLU A CA 1
ATOM 789 C C . GLU A 1 100 ? -6.770 16.633 -0.287 1.00 71.69 100 GLU A C 1
ATOM 791 O O . GLU A 1 100 ? -6.562 17.730 0.248 1.00 71.69 100 GLU A O 1
ATOM 796 N N . PRO A 1 101 ? -5.902 15.609 -0.190 1.00 67.31 101 PRO A N 1
ATOM 797 C CA . PRO A 1 101 ? -4.585 15.771 0.391 1.00 67.31 101 PRO A CA 1
ATOM 798 C C . PRO A 1 101 ? -3.687 16.554 -0.571 1.00 67.31 101 PRO A C 1
ATOM 800 O O . PRO A 1 101 ? -3.660 16.279 -1.765 1.00 67.31 101 PRO A O 1
ATOM 803 N N . GLU A 1 102 ? -2.882 17.485 -0.050 1.00 63.84 102 GLU A N 1
ATOM 804 C CA . GLU A 1 102 ? -1.968 18.309 -0.867 1.00 63.84 102 GLU A CA 1
ATOM 805 C C . GLU A 1 102 ? -0.937 17.480 -1.658 1.00 63.84 102 GLU A C 1
ATOM 807 O O . GLU A 1 102 ? -0.429 17.934 -2.679 1.00 63.84 102 GLU A O 1
ATOM 812 N N . ASN A 1 103 ? -0.649 16.253 -1.206 1.00 61.91 103 ASN A N 1
ATOM 813 C CA . ASN A 1 103 ? 0.447 15.417 -1.706 1.00 61.91 103 ASN A CA 1
ATOM 814 C C . ASN A 1 103 ? -0.005 14.096 -2.357 1.00 61.91 103 ASN A C 1
ATOM 816 O O . ASN A 1 103 ? 0.832 13.226 -2.599 1.00 61.91 103 ASN A O 1
ATOM 820 N N . SER A 1 104 ? -1.304 13.882 -2.594 1.00 58.66 104 SER A N 1
ATOM 821 C CA . SER A 1 104 ? -1.793 12.620 -3.168 1.00 58.66 104 SER A CA 1
ATOM 822 C C . SER A 1 104 ? -3.116 12.807 -3.911 1.00 58.66 104 SER A C 1
ATOM 824 O O . SER A 1 104 ? -3.960 13.592 -3.486 1.00 58.66 104 SER A O 1
ATOM 826 N N . SER A 1 105 ? -3.305 12.094 -5.028 1.00 54.97 105 SER A N 1
ATOM 827 C CA . SER A 1 105 ? -4.584 12.102 -5.739 1.00 54.97 105 SER A CA 1
ATOM 828 C C . SER A 1 105 ? -5.589 11.172 -5.062 1.00 54.97 105 SER A C 1
ATOM 830 O O . SER A 1 105 ? -5.256 10.084 -4.597 1.00 54.97 105 SER A O 1
ATOM 832 N N . ILE A 1 106 ? -6.855 11.590 -5.049 1.00 54.75 106 ILE A N 1
ATOM 833 C CA . ILE A 1 106 ? -7.974 10.725 -4.646 1.00 54.75 106 ILE A CA 1
ATOM 834 C C . ILE A 1 106 ? -8.272 9.666 -5.739 1.00 54.75 106 ILE A C 1
ATOM 836 O O . ILE A 1 106 ? -8.880 8.639 -5.444 1.00 54.75 106 ILE A O 1
ATOM 840 N N . TYR A 1 107 ? -7.799 9.890 -6.979 1.00 51.25 107 TYR A N 1
ATOM 841 C CA . TYR A 1 107 ? -8.100 9.110 -8.194 1.00 51.25 107 TYR A CA 1
ATOM 842 C C . TYR A 1 107 ? -6.859 8.680 -8.998 1.00 51.25 107 TYR A C 1
ATOM 844 O O . TYR A 1 107 ? -5.938 9.509 -9.227 1.00 51.25 107 TYR A O 1
#

pLDDT: mean 84.07, std 12.37, range [51.25, 97.56]

Radius of gyration: 20.73 Å; chains: 1; bounding box: 49×33×47 Å

Sequence (107 aa):
LTATQEGNFKGTEGFSAIPFNGCILAHSNESEWQTFRNNKHNEAFLDRIYIVKVPYCLQVSEEVRIYEKLLHHSSLSTAPCAPGTLDMMAQFSVLTRLKEPENSSIY